Protein AF-A0A653YLA0-F1 (afdb_monomer_lite)

pLDDT: mean 80.97, std 13.24, range [28.98, 95.25]

Structure (mmCIF, N/CA/C/O backbone):
data_AF-A0A653YLA0-F1
#
_entry.id   AF-A0A653YLA0-F1
#
loop_
_atom_site.group_PDB
_atom_site.id
_atom_site.type_symbol
_atom_site.label_atom_id
_atom_site.label_alt_id
_atom_site.label_comp_id
_atom_site.label_asym_id
_atom_site.label_entity_id
_atom_site.label_seq_id
_atom_site.pdbx_PDB_ins_code
_atom_site.Cartn_x
_atom_site.Cartn_y
_atom_site.Cartn_z
_atom_site.occupancy
_atom_site.B_iso_or_equiv
_atom_site.auth_seq_id
_atom_site.auth_comp_id
_atom_site.auth_asym_id
_atom_site.auth_atom_id
_atom_site.pdbx_PDB_model_num
ATOM 1 N N . MET A 1 1 ? 9.230 -1.797 23.290 1.00 28.98 1 MET A N 1
ATOM 2 C CA . MET A 1 1 ? 7.857 -2.165 23.690 1.00 28.98 1 MET A CA 1
ATOM 3 C C . MET A 1 1 ? 6.966 -1.762 22.535 1.00 28.98 1 MET A C 1
ATOM 5 O O . MET A 1 1 ? 6.991 -0.592 22.195 1.00 28.98 1 MET A O 1
ATOM 9 N N . ALA A 1 2 ? 6.322 -2.711 21.862 1.00 34.69 2 ALA A N 1
ATOM 10 C CA . ALA A 1 2 ? 5.414 -2.425 20.755 1.00 34.69 2 ALA A CA 1
ATOM 11 C C . ALA A 1 2 ? 4.029 -2.865 21.219 1.00 34.69 2 ALA A C 1
ATOM 13 O O . ALA A 1 2 ? 3.790 -4.064 21.345 1.00 34.69 2 ALA A O 1
ATOM 14 N N . GLY A 1 3 ? 3.195 -1.891 21.580 1.00 41.34 3 GLY A N 1
ATOM 15 C CA . GLY A 1 3 ? 1.786 -2.137 21.858 1.00 41.34 3 GLY A CA 1
ATOM 16 C C . GLY A 1 3 ? 0.996 -2.263 20.561 1.00 41.34 3 GLY A C 1
ATOM 17 O O . GLY A 1 3 ? 1.581 -2.405 19.484 1.00 41.34 3 GLY A O 1
ATOM 18 N N . LEU A 1 4 ? -0.329 -2.189 20.661 1.00 51.47 4 LEU A N 1
ATOM 19 C CA . LEU A 1 4 ? -1.233 -2.119 19.519 1.00 51.47 4 LEU A CA 1
ATOM 20 C C . LEU A 1 4 ? -0.954 -0.851 18.683 1.00 51.47 4 LEU A C 1
ATOM 22 O O . LEU A 1 4 ? -1.628 0.160 18.822 1.00 51.47 4 LEU A O 1
ATOM 26 N N . HIS A 1 5 ? 0.054 -0.883 17.811 1.00 55.62 5 HIS A N 1
ATOM 27 C CA . HIS A 1 5 ? 0.252 0.118 16.761 1.00 55.62 5 HIS A CA 1
ATOM 28 C C . HIS A 1 5 ? -0.634 -0.255 15.571 1.00 55.62 5 HIS A C 1
ATOM 30 O O . HIS A 1 5 ? -0.153 -0.598 14.492 1.00 55.62 5 HIS A O 1
ATOM 36 N N . GLN A 1 6 ? -1.942 -0.299 15.811 1.00 63.12 6 GLN A N 1
ATOM 37 C CA . GLN A 1 6 ? -2.927 -0.496 14.764 1.00 63.12 6 GLN A CA 1
ATOM 38 C C . GLN A 1 6 ? -3.347 0.875 14.250 1.00 63.12 6 GLN A C 1
ATOM 40 O O . GLN A 1 6 ? -3.771 1.729 15.022 1.00 63.12 6 GLN A O 1
ATOM 45 N N . VAL A 1 7 ? -3.209 1.084 12.944 1.00 62.97 7 VAL A N 1
ATOM 46 C CA . VAL A 1 7 ? -3.753 2.274 12.289 1.00 62.97 7 VAL A CA 1
ATOM 47 C C . VAL A 1 7 ? -5.270 2.102 12.215 1.00 62.97 7 VAL A C 1
ATOM 49 O O . VAL A 1 7 ? -5.765 1.085 11.721 1.00 62.97 7 VAL A O 1
ATOM 52 N N . GLU A 1 8 ? -6.007 3.067 12.754 1.00 67.69 8 GLU A N 1
ATOM 53 C CA . GLU A 1 8 ? -7.468 3.096 12.781 1.00 67.69 8 GLU A CA 1
ATOM 54 C C . GLU A 1 8 ? -7.955 4.463 12.292 1.00 67.69 8 GLU A C 1
ATOM 56 O O . GLU A 1 8 ? -7.364 5.491 12.622 1.00 67.69 8 GLU A O 1
ATOM 61 N N . ALA A 1 9 ? -9.054 4.478 11.531 1.00 63.97 9 ALA A N 1
ATOM 62 C CA . ALA A 1 9 ? -9.704 5.725 11.135 1.00 63.97 9 ALA A CA 1
ATOM 63 C C . ALA A 1 9 ? -10.141 6.525 12.376 1.00 63.97 9 ALA A C 1
ATOM 65 O O . ALA A 1 9 ? -10.556 5.948 13.381 1.00 63.97 9 ALA A O 1
ATOM 66 N N . GLY A 1 10 ? -10.088 7.855 12.294 1.00 56.69 10 GLY A N 1
ATOM 67 C CA . GLY A 1 10 ? -10.503 8.743 13.385 1.00 56.69 10 GLY A CA 1
ATOM 68 C C . GLY A 1 10 ? -9.421 9.090 14.414 1.00 56.69 10 GLY A C 1
ATOM 69 O O . GLY A 1 10 ? -9.687 9.922 15.280 1.00 56.69 10 GLY A O 1
ATOM 70 N N . HIS A 1 11 ? -8.203 8.546 14.305 1.00 55.03 11 HIS A N 1
ATOM 71 C CA . HIS A 1 11 ? -7.049 9.081 15.032 1.00 55.03 11 HIS A CA 1
ATOM 72 C C . HIS A 1 11 ? -6.478 10.300 14.296 1.00 55.03 11 HIS A C 1
ATOM 74 O O . HIS A 1 11 ? -6.117 10.234 13.125 1.00 55.03 11 HIS A O 1
ATOM 80 N N . THR A 1 12 ? -6.421 11.441 14.980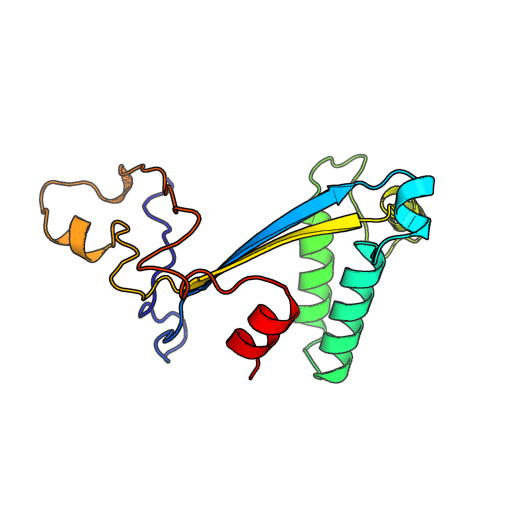 1.00 49.50 12 THR A N 1
ATOM 81 C CA . THR A 1 12 ? -5.868 12.693 14.447 1.00 49.50 12 THR A CA 1
ATOM 82 C C . THR A 1 12 ? -4.450 12.918 14.954 1.00 49.50 12 THR A C 1
ATOM 84 O O . THR A 1 12 ? -4.279 13.261 16.123 1.00 49.50 12 THR A O 1
ATOM 87 N N . GLU A 1 13 ? -3.449 12.834 14.076 1.00 54.34 13 GLU A N 1
ATOM 88 C CA . GLU A 1 13 ? -2.133 13.446 14.337 1.00 54.34 13 GLU A CA 1
ATOM 89 C C . GLU A 1 13 ? -2.062 14.906 13.837 1.00 54.34 13 GLU A C 1
ATOM 91 O O . GLU A 1 13 ? -1.288 15.698 14.368 1.00 54.34 13 GLU A O 1
ATOM 96 N N . SER A 1 14 ? -2.904 15.304 12.869 1.00 55.53 14 SER A N 1
ATOM 97 C CA . SER A 1 14 ? -2.788 16.587 12.141 1.00 55.53 14 SER A CA 1
ATOM 98 C C . SER A 1 14 ? -4.059 17.458 12.090 1.00 55.53 14 SER A C 1
ATOM 100 O O . SER A 1 14 ? -4.079 18.476 11.401 1.00 55.53 14 SER A O 1
ATOM 102 N N . GLY A 1 15 ? -5.104 17.121 12.856 1.00 54.00 15 GLY A N 1
ATOM 103 C CA . GLY A 1 15 ? -6.268 17.994 13.098 1.00 54.00 15 GLY A CA 1
ATOM 104 C C . GLY A 1 15 ? -7.525 17.725 12.261 1.00 54.00 15 GLY A C 1
ATOM 105 O O . GLY A 1 15 ? -8.612 18.069 12.717 1.00 54.00 15 GLY A O 1
ATOM 106 N N . GLU A 1 16 ? -7.429 17.045 11.114 1.00 59.25 16 GLU A N 1
ATOM 107 C CA . GLU A 1 16 ? -8.598 16.507 10.398 1.00 59.25 16 GLU A CA 1
ATOM 108 C C . GLU A 1 16 ? -8.694 14.990 10.615 1.00 59.25 16 GLU A C 1
ATOM 110 O O . GLU A 1 16 ? -7.701 14.293 10.398 1.00 59.25 16 GLU A O 1
ATOM 115 N N . PRO A 1 17 ? -9.852 14.447 11.038 1.00 64.19 17 PRO A N 1
ATOM 116 C CA . PRO A 1 17 ? -10.002 13.010 11.231 1.00 64.19 17 PRO A CA 1
ATOM 117 C C . PRO A 1 17 ? -9.799 12.262 9.916 1.00 64.19 17 PRO A C 1
ATOM 119 O O . PRO A 1 17 ? -10.447 12.585 8.917 1.00 64.19 17 PRO A O 1
ATOM 122 N N . GLU A 1 18 ? -8.961 11.227 9.919 1.00 66.94 18 GLU A N 1
ATOM 123 C CA . GLU A 1 18 ? -8.873 10.298 8.794 1.00 66.94 18 GLU A CA 1
ATOM 124 C C . GLU A 1 18 ? -10.239 9.635 8.575 1.00 66.94 18 GLU A C 1
ATOM 126 O O . GLU A 1 18 ? -10.737 8.903 9.432 1.00 66.94 18 GLU A O 1
ATOM 131 N N . ARG A 1 19 ? -10.875 9.928 7.433 1.00 70.38 19 ARG A N 1
ATOM 132 C CA . ARG A 1 19 ? -12.259 9.501 7.141 1.00 70.38 19 ARG A CA 1
ATOM 133 C C . ARG A 1 19 ? -12.346 8.189 6.373 1.00 70.38 19 ARG A C 1
ATOM 135 O O . ARG A 1 19 ? -13.418 7.597 6.309 1.00 70.38 19 ARG A O 1
ATOM 142 N N . ARG A 1 20 ? -11.254 7.774 5.731 1.00 80.50 20 ARG A N 1
ATOM 143 C CA . ARG A 1 20 ? -11.195 6.577 4.890 1.00 80.50 20 ARG A CA 1
ATOM 144 C C . ARG A 1 20 ? -9.940 5.802 5.237 1.00 80.50 20 ARG A C 1
ATOM 146 O O . ARG A 1 20 ? -8.843 6.335 5.117 1.00 80.50 20 ARG A O 1
ATOM 153 N N . PHE A 1 21 ? -10.122 4.555 5.646 1.00 85.81 21 PHE A N 1
ATOM 154 C CA . PHE A 1 21 ? -9.027 3.655 5.961 1.00 85.81 21 PHE A CA 1
ATOM 155 C C . PHE A 1 21 ? -9.135 2.432 5.057 1.00 85.81 21 PHE A C 1
ATOM 157 O O . PHE A 1 21 ? -10.097 1.668 5.137 1.00 85.81 21 PHE A O 1
ATOM 164 N N . TYR A 1 22 ? -8.150 2.274 4.177 1.00 90.31 22 TYR A N 1
ATOM 165 C CA . TYR A 1 22 ? -8.084 1.163 3.241 1.00 90.31 22 TYR A CA 1
ATOM 166 C C . TYR A 1 22 ? -6.852 0.306 3.504 1.00 90.31 22 TYR A C 1
ATOM 168 O O . TYR A 1 22 ? -5.777 0.822 3.805 1.00 90.31 22 TYR A O 1
ATOM 176 N N . LEU A 1 23 ? -6.990 -1.003 3.300 1.00 90.81 23 LEU A N 1
ATOM 177 C CA . LEU A 1 23 ? -5.859 -1.920 3.224 1.00 90.81 23 LEU A CA 1
ATOM 178 C C . LEU A 1 23 ? -5.661 -2.368 1.775 1.00 90.81 23 LEU A C 1
ATOM 180 O O . LEU A 1 23 ? -6.428 -3.177 1.249 1.00 90.81 23 LEU A O 1
ATOM 184 N N . ALA A 1 24 ? -4.604 -1.864 1.141 1.00 92.12 24 ALA A N 1
ATOM 185 C CA . ALA A 1 24 ? -4.172 -2.327 -0.171 1.00 92.12 24 ALA A CA 1
ATOM 186 C C . ALA A 1 24 ? -3.286 -3.575 -0.033 1.00 92.12 24 ALA A C 1
ATOM 188 O O . ALA A 1 24 ? -2.287 -3.576 0.684 1.00 92.12 24 ALA A O 1
ATOM 189 N N . SER A 1 25 ? -3.639 -4.641 -0.747 1.00 91.06 25 SER A N 1
ATOM 190 C CA . SER A 1 25 ? -2.877 -5.884 -0.838 1.00 91.06 25 SER A CA 1
ATOM 191 C C . SER A 1 25 ? -2.550 -6.169 -2.300 1.00 91.06 25 SER A C 1
ATOM 193 O O . SER A 1 25 ? -3.439 -6.443 -3.109 1.00 91.06 25 SER A O 1
ATOM 195 N N . ILE A 1 26 ? -1.265 -6.085 -2.643 1.00 91.25 26 ILE A N 1
ATOM 196 C CA . ILE A 1 26 ? -0.768 -6.229 -4.012 1.00 91.25 26 ILE A CA 1
ATOM 197 C C . ILE A 1 26 ? 0.216 -7.395 -4.052 1.00 91.25 26 ILE A C 1
ATOM 199 O O . ILE A 1 26 ? 1.229 -7.398 -3.355 1.00 91.25 26 ILE A O 1
ATOM 203 N N . GLY A 1 27 ? -0.094 -8.392 -4.874 1.00 91.12 27 GLY A N 1
ATOM 204 C CA . GLY A 1 27 ? 0.784 -9.519 -5.150 1.00 91.12 27 GLY A CA 1
ATOM 205 C C . GLY A 1 27 ? 1.597 -9.264 -6.406 1.00 91.12 27 GLY A C 1
ATOM 206 O O . GLY A 1 27 ? 1.029 -8.986 -7.463 1.00 91.12 27 GLY A O 1
ATOM 207 N N . LEU A 1 28 ? 2.915 -9.410 -6.310 1.00 89.94 28 LEU A N 1
ATOM 208 C CA . LEU A 1 28 ? 3.822 -9.311 -7.449 1.00 89.94 28 LEU A CA 1
ATOM 209 C C . LEU A 1 28 ? 4.343 -10.698 -7.822 1.00 89.94 28 LEU A C 1
ATOM 211 O O . LEU A 1 28 ? 4.776 -11.458 -6.957 1.00 89.94 28 LEU A O 1
ATOM 215 N N . ALA A 1 29 ? 4.322 -11.016 -9.114 1.00 89.69 29 ALA A N 1
ATOM 216 C CA . ALA A 1 29 ? 4.912 -12.228 -9.661 1.00 89.69 29 ALA A CA 1
ATOM 217 C C . ALA A 1 29 ? 6.153 -11.887 -10.483 1.00 89.69 29 ALA A C 1
ATOM 219 O O . ALA A 1 29 ? 6.145 -10.969 -11.308 1.00 89.69 29 ALA A O 1
ATOM 220 N N . TRP A 1 30 ? 7.211 -12.667 -10.271 1.00 87.50 30 TRP A N 1
ATOM 221 C CA . TRP A 1 30 ? 8.364 -12.673 -11.161 1.00 87.50 30 TRP A CA 1
ATOM 222 C C . TRP A 1 30 ? 7.990 -13.394 -12.443 1.00 87.50 30 TRP A C 1
ATOM 224 O O . TRP A 1 30 ? 7.392 -14.471 -12.402 1.00 87.50 30 TRP A O 1
ATOM 234 N N . LEU A 1 31 ? 8.376 -12.814 -13.571 1.00 80.44 31 LEU A N 1
ATOM 235 C CA . LEU A 1 31 ? 8.165 -13.427 -14.870 1.00 80.44 31 LEU A CA 1
ATOM 236 C C . LEU A 1 31 ? 9.492 -13.900 -15.445 1.00 80.44 31 LEU A C 1
ATOM 238 O O . LEU A 1 31 ? 10.507 -13.204 -15.382 1.00 80.44 31 LEU A O 1
ATOM 242 N N . SER A 1 32 ? 9.479 -15.099 -16.023 1.00 79.75 32 SER A N 1
ATOM 243 C CA . SER A 1 32 ? 10.571 -15.528 -16.892 1.00 79.75 32 SER A CA 1
ATOM 244 C C . SER A 1 32 ? 10.600 -14.670 -18.170 1.00 79.75 32 SER A C 1
ATOM 246 O O . SER A 1 32 ? 9.569 -14.097 -18.539 1.00 79.75 32 SER A O 1
ATOM 248 N N . PRO A 1 33 ? 11.744 -14.584 -18.876 1.00 74.31 33 PRO A N 1
ATOM 249 C CA . PRO A 1 33 ? 11.862 -13.771 -20.088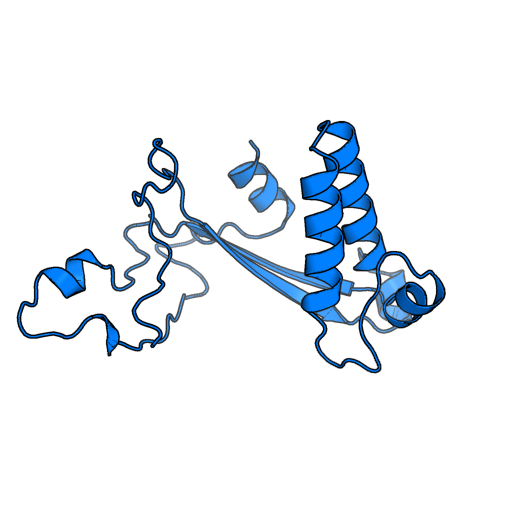 1.00 74.31 33 PRO A CA 1
ATOM 250 C C . PRO A 1 33 ? 10.767 -14.044 -21.130 1.00 74.31 33 PRO A C 1
ATOM 252 O O . PRO A 1 33 ? 10.191 -13.105 -21.663 1.00 74.31 33 PRO A O 1
ATOM 255 N N . SER A 1 34 ? 10.392 -15.310 -21.339 1.00 76.44 34 SER A N 1
ATOM 256 C CA . SER A 1 34 ? 9.332 -15.688 -22.283 1.00 76.44 34 SER A CA 1
ATOM 257 C C . SER A 1 34 ? 7.925 -15.269 -21.840 1.00 76.44 34 SER A C 1
ATOM 259 O O . SER A 1 34 ? 7.066 -15.034 -22.681 1.00 76.44 34 SER A O 1
ATOM 261 N N . GLN A 1 35 ? 7.668 -15.154 -20.534 1.00 77.62 35 GLN A N 1
ATOM 262 C CA . GLN A 1 35 ? 6.385 -14.669 -20.006 1.00 77.62 35 GLN A CA 1
ATOM 263 C C . GLN A 1 35 ? 6.288 -13.141 -20.030 1.00 77.62 35 GLN A C 1
ATOM 265 O O . GLN A 1 35 ? 5.186 -12.591 -20.100 1.00 77.62 35 GLN A O 1
ATOM 270 N N . ALA A 1 36 ? 7.430 -12.454 -19.948 1.00 74.56 36 ALA A N 1
ATOM 271 C CA . ALA A 1 36 ? 7.490 -10.999 -19.987 1.00 74.56 36 ALA A CA 1
ATOM 272 C C . ALA A 1 36 ? 7.124 -10.435 -21.371 1.00 74.56 36 ALA A C 1
ATOM 274 O O . ALA A 1 36 ? 6.569 -9.344 -21.444 1.00 74.56 36 ALA A O 1
ATOM 275 N N . GLU A 1 37 ? 7.363 -11.186 -22.451 1.00 71.94 37 GLU A N 1
ATOM 276 C CA . GLU A 1 37 ? 7.031 -10.773 -23.826 1.00 71.94 37 GLU A CA 1
ATOM 277 C C . GLU A 1 37 ? 5.520 -10.707 -24.103 1.00 71.94 37 GLU A C 1
ATOM 279 O O . GLU A 1 37 ? 5.083 -9.971 -24.985 1.00 71.94 37 GLU A O 1
ATOM 284 N N . THR A 1 38 ? 4.707 -11.454 -23.352 1.00 70.25 38 THR A N 1
ATOM 285 C CA . THR A 1 38 ? 3.260 -11.587 -23.599 1.00 70.25 38 THR A CA 1
ATOM 286 C C . THR A 1 38 ? 2.387 -10.962 -22.511 1.00 70.25 38 THR A C 1
ATOM 288 O O . THR A 1 38 ? 1.164 -11.065 -22.582 1.00 70.25 38 THR A O 1
ATOM 291 N N . SER A 1 39 ? 2.988 -10.354 -21.486 1.00 73.25 39 SER A N 1
ATOM 292 C CA . SER A 1 39 ? 2.281 -9.831 -20.310 1.00 73.25 39 SER A CA 1
ATOM 293 C C . SER A 1 39 ? 2.512 -8.332 -20.152 1.00 73.25 39 SER A C 1
ATOM 295 O O . SER A 1 39 ? 3.570 -7.817 -20.504 1.00 73.25 39 SER A O 1
ATOM 297 N N . ALA A 1 40 ? 1.551 -7.622 -19.556 1.00 80.56 40 ALA A N 1
ATOM 298 C CA . ALA A 1 40 ? 1.808 -6.271 -19.068 1.00 80.56 40 ALA A CA 1
ATOM 299 C C . ALA A 1 40 ? 2.798 -6.363 -17.897 1.00 80.56 40 ALA A C 1
ATOM 301 O O . ALA A 1 40 ? 2.463 -6.895 -16.836 1.00 80.56 40 ALA A O 1
ATOM 302 N N . THR A 1 41 ? 4.026 -5.894 -18.112 1.00 87.69 41 THR A N 1
ATOM 303 C CA . THR A 1 41 ? 5.095 -5.944 -17.111 1.00 87.69 41 THR A CA 1
ATOM 304 C C . THR A 1 41 ? 5.603 -4.556 -16.773 1.00 87.69 41 THR A C 1
ATOM 306 O O . THR A 1 41 ? 5.479 -3.619 -17.560 1.00 87.69 41 THR A O 1
ATOM 309 N N . PHE A 1 42 ? 6.185 -4.427 -15.588 1.00 87.31 42 PHE A N 1
ATOM 310 C CA . PHE A 1 42 ? 6.874 -3.219 -15.161 1.00 87.31 42 PHE A CA 1
ATOM 311 C C . PHE A 1 42 ? 8.125 -3.581 -14.362 1.00 87.31 42 PHE A C 1
ATOM 313 O O . PHE A 1 42 ? 8.265 -4.696 -13.856 1.00 87.31 42 PHE A O 1
ATOM 320 N N . LYS A 1 43 ? 9.048 -2.628 -14.257 1.00 86.94 43 LYS A N 1
ATOM 321 C CA . LYS A 1 43 ? 10.226 -2.727 -13.392 1.00 86.94 43 LYS A CA 1
ATOM 322 C C . LYS A 1 43 ? 10.003 -1.862 -12.158 1.00 86.94 43 LYS A C 1
ATOM 324 O O . LYS A 1 43 ? 9.425 -0.783 -12.265 1.00 86.94 43 LYS A O 1
ATOM 329 N N . LEU A 1 44 ? 10.494 -2.302 -11.000 1.00 83.75 44 LEU A N 1
ATOM 330 C CA . LEU A 1 44 ? 10.402 -1.513 -9.764 1.00 83.75 44 LEU A CA 1
ATOM 331 C C . LEU A 1 44 ? 11.177 -0.192 -9.865 1.00 83.75 44 LEU A C 1
ATOM 333 O O . LEU A 1 44 ? 10.709 0.825 -9.366 1.00 83.75 44 LEU A O 1
ATOM 337 N N . SER A 1 45 ? 12.311 -0.191 -10.569 1.00 85.44 45 SER A N 1
ATOM 338 C CA . SER A 1 45 ? 13.070 1.020 -10.904 1.00 85.44 45 SER A CA 1
ATOM 339 C C . SER A 1 45 ? 12.229 2.026 -11.689 1.00 85.44 45 SER A C 1
ATOM 341 O O . SER A 1 45 ? 12.130 3.176 -11.281 1.00 85.44 45 SER A O 1
ATOM 343 N N . ALA A 1 46 ? 11.549 1.574 -12.746 1.00 87.31 46 ALA A N 1
ATOM 344 C CA . ALA A 1 46 ? 10.665 2.415 -13.549 1.00 87.31 46 ALA A CA 1
ATOM 345 C C . ALA A 1 46 ? 9.456 2.936 -12.751 1.00 87.31 46 ALA A C 1
ATOM 347 O O . ALA A 1 46 ? 9.012 4.060 -12.973 1.00 87.31 46 ALA A O 1
ATOM 348 N N . LEU A 1 47 ? 8.935 2.148 -11.801 1.00 87.88 47 LEU A N 1
ATOM 349 C CA . LEU A 1 47 ? 7.896 2.613 -10.880 1.00 87.88 47 LEU A CA 1
ATOM 350 C C . LEU A 1 47 ? 8.429 3.733 -9.974 1.00 87.88 47 LEU A C 1
ATOM 352 O O . LEU A 1 47 ? 7.784 4.770 -9.855 1.00 87.88 47 LEU A O 1
ATOM 356 N N . ALA A 1 48 ? 9.609 3.559 -9.378 1.00 88.94 48 ALA A N 1
ATOM 357 C CA . ALA A 1 48 ? 10.240 4.593 -8.562 1.00 88.94 48 ALA A CA 1
ATOM 358 C C . ALA A 1 48 ? 10.526 5.872 -9.373 1.00 88.94 48 ALA A C 1
ATOM 360 O O . ALA A 1 48 ? 10.197 6.963 -8.909 1.00 88.94 48 ALA A O 1
ATOM 361 N N . ASP A 1 49 ? 11.019 5.741 -10.610 1.00 90.94 49 ASP A N 1
ATOM 362 C CA . ASP A 1 49 ? 11.208 6.872 -11.526 1.00 90.94 49 ASP A CA 1
ATOM 363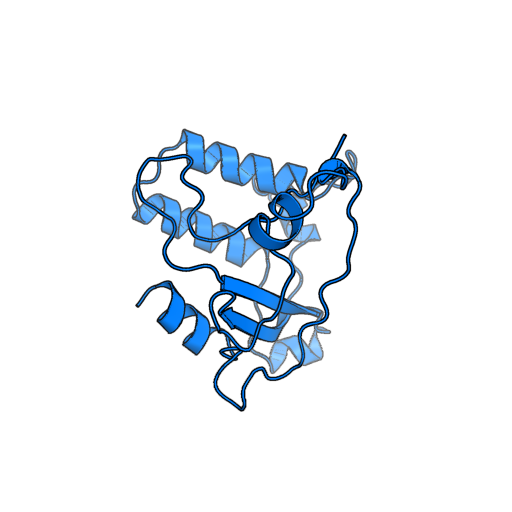 C C . ASP A 1 49 ? 9.876 7.596 -11.806 1.00 90.94 49 ASP A C 1
ATOM 365 O O . ASP A 1 49 ? 9.825 8.824 -11.781 1.00 90.94 49 ASP A O 1
ATOM 369 N N . SER A 1 50 ? 8.780 6.853 -12.017 1.00 91.00 50 SER A N 1
ATOM 370 C CA . SER A 1 50 ? 7.451 7.448 -12.221 1.00 91.00 50 SER A CA 1
ATOM 371 C C . SER A 1 50 ? 6.947 8.200 -10.988 1.00 91.00 50 SER A C 1
ATOM 373 O O . SER A 1 50 ? 6.434 9.304 -11.122 1.00 91.00 50 SER A O 1
ATOM 375 N N . ILE A 1 51 ? 7.161 7.662 -9.782 1.00 91.38 51 ILE A N 1
ATOM 376 C CA . ILE A 1 51 ? 6.776 8.332 -8.534 1.00 91.38 51 ILE A CA 1
ATOM 377 C C . ILE A 1 51 ? 7.575 9.628 -8.367 1.00 91.38 51 ILE A C 1
ATOM 379 O O . ILE A 1 51 ? 6.999 10.662 -8.048 1.00 91.38 51 ILE A O 1
ATOM 383 N N . LEU A 1 52 ? 8.885 9.602 -8.624 1.00 93.06 52 LEU A N 1
ATOM 384 C CA . LEU A 1 52 ? 9.731 10.797 -8.561 1.00 93.06 52 LEU A CA 1
ATOM 385 C C . LEU A 1 52 ? 9.316 11.860 -9.585 1.00 93.06 52 LEU A C 1
ATOM 387 O O . LEU A 1 52 ? 9.326 13.055 -9.272 1.00 93.06 52 LEU A O 1
ATOM 391 N N . ALA A 1 53 ? 8.935 11.439 -10.792 1.00 94.19 53 ALA A N 1
ATOM 392 C CA . ALA A 1 53 ? 8.400 12.339 -11.805 1.00 94.19 53 ALA A CA 1
ATOM 393 C C . ALA A 1 53 ? 7.099 12.999 -11.322 1.00 94.19 53 ALA A C 1
ATOM 395 O O . ALA A 1 53 ? 7.006 14.224 -11.349 1.00 94.19 53 ALA A O 1
ATOM 396 N N . GLU A 1 54 ? 6.155 12.222 -10.784 1.00 92.81 54 GLU A N 1
ATOM 397 C CA . GLU A 1 54 ? 4.899 12.746 -10.230 1.00 92.81 54 GLU A CA 1
ATOM 398 C C . GLU A 1 54 ? 5.132 13.684 -9.037 1.00 92.81 54 GLU A C 1
ATOM 400 O O . GLU A 1 54 ? 4.532 14.754 -8.971 1.00 92.81 54 GLU A O 1
ATOM 405 N N . MET A 1 55 ? 6.055 13.358 -8.125 1.00 94.38 55 MET A N 1
ATOM 406 C CA . MET A 1 55 ? 6.437 14.250 -7.019 1.00 94.38 55 MET A CA 1
ATOM 407 C C . MET A 1 55 ? 6.994 15.583 -7.527 1.00 94.38 55 MET A C 1
ATOM 409 O O . MET A 1 55 ? 6.715 16.633 -6.950 1.00 94.38 55 MET A O 1
ATOM 413 N N . THR A 1 56 ? 7.766 15.549 -8.614 1.00 91.69 56 THR A N 1
ATOM 414 C CA . THR A 1 56 ? 8.307 16.757 -9.246 1.00 91.69 56 THR A CA 1
ATOM 415 C C . THR A 1 56 ? 7.192 17.577 -9.892 1.00 91.69 56 THR A C 1
ATOM 417 O O . THR A 1 56 ? 7.132 18.788 -9.695 1.00 91.69 56 THR A O 1
ATOM 420 N N . THR A 1 57 ? 6.284 16.930 -10.627 1.00 94.69 57 THR A N 1
ATOM 421 C CA . THR A 1 57 ? 5.119 17.574 -11.252 1.00 94.69 57 THR A CA 1
ATOM 422 C C . THR A 1 57 ? 4.166 18.180 -10.223 1.00 94.69 57 THR A C 1
ATOM 424 O O . THR A 1 57 ? 3.616 19.249 -10.464 1.00 94.69 57 THR A O 1
ATOM 427 N N . ALA A 1 58 ? 4.004 17.535 -9.069 1.00 93.69 58 ALA A N 1
ATOM 428 C CA . ALA A 1 58 ? 3.204 18.026 -7.951 1.00 93.69 58 ALA A CA 1
ATOM 429 C C . ALA A 1 58 ? 3.932 19.071 -7.078 1.00 93.69 58 ALA A C 1
ATOM 431 O O . ALA A 1 58 ? 3.403 19.458 -6.038 1.00 93.69 58 ALA A O 1
ATOM 432 N N . GLU A 1 59 ? 5.132 19.512 -7.476 1.00 95.25 59 GLU A N 1
ATOM 433 C CA . GLU A 1 59 ? 5.948 20.509 -6.767 1.00 95.25 59 GLU A CA 1
ATOM 434 C C . GLU A 1 59 ? 6.213 20.149 -5.291 1.00 95.25 59 GLU A C 1
ATOM 436 O O . GLU A 1 59 ? 6.303 21.010 -4.411 1.00 95.25 59 GLU A O 1
ATOM 441 N N . ILE A 1 60 ? 6.358 18.852 -5.003 1.00 94.81 60 ILE A N 1
ATOM 442 C CA . ILE A 1 60 ? 6.683 18.360 -3.664 1.00 94.81 60 ILE A CA 1
ATOM 443 C C . ILE A 1 60 ? 8.072 18.862 -3.244 1.00 94.81 60 ILE A C 1
ATOM 445 O O . ILE A 1 60 ? 9.002 18.957 -4.050 1.00 94.81 60 ILE A O 1
ATOM 449 N N . SER A 1 61 ? 8.226 19.179 -1.953 1.00 95.25 61 SER A N 1
ATOM 450 C CA . SER A 1 61 ? 9.477 19.725 -1.418 1.00 95.25 61 SER A CA 1
ATOM 451 C C . SER A 1 61 ? 10.673 18.799 -1.676 1.00 95.25 61 SER A C 1
ATOM 453 O O . SER A 1 61 ? 10.567 17.573 -1.581 1.00 95.25 61 SER A O 1
ATOM 455 N N . GLN A 1 62 ? 11.837 19.392 -1.956 1.00 92.94 62 GLN A N 1
ATOM 456 C CA . GLN A 1 62 ? 13.068 18.635 -2.207 1.00 92.94 62 GLN A CA 1
ATOM 457 C C . GLN A 1 62 ? 13.491 17.790 -0.998 1.00 92.94 62 GLN A C 1
ATOM 459 O O . GLN A 1 62 ? 14.019 16.695 -1.179 1.00 92.94 62 GLN A O 1
ATOM 464 N N . ASP A 1 63 ? 13.187 18.242 0.220 1.00 94.44 63 ASP A N 1
ATOM 465 C CA . ASP A 1 63 ? 13.444 17.480 1.445 1.00 94.44 63 ASP A CA 1
ATOM 466 C C . ASP A 1 63 ? 12.605 16.192 1.491 1.00 94.44 63 ASP A C 1
ATOM 468 O O . ASP A 1 63 ? 13.113 15.125 1.836 1.00 94.44 63 ASP A O 1
ATOM 472 N N . THR A 1 64 ? 11.333 16.251 1.079 1.00 92.94 64 THR A N 1
ATOM 473 C CA . THR A 1 64 ? 10.458 15.069 0.983 1.00 92.94 64 THR A CA 1
ATOM 474 C C . THR A 1 64 ? 10.915 14.112 -0.119 1.00 92.94 64 THR A C 1
ATOM 476 O O . THR A 1 64 ? 10.895 12.897 0.075 1.00 92.94 64 THR A O 1
ATOM 479 N N . VAL A 1 65 ? 11.359 14.640 -1.263 1.00 92.75 65 VAL A N 1
ATOM 480 C CA . VAL A 1 65 ? 11.931 13.832 -2.353 1.00 92.75 65 VAL A CA 1
ATOM 481 C C . VAL A 1 65 ? 13.199 13.109 -1.882 1.00 92.75 65 VAL A C 1
ATOM 483 O O . VAL A 1 65 ? 13.333 11.901 -2.081 1.00 92.75 65 VAL A O 1
ATOM 486 N N . ALA A 1 66 ? 14.105 13.817 -1.204 1.00 91.12 66 ALA A N 1
ATOM 487 C CA . ALA A 1 66 ? 15.325 13.237 -0.650 1.00 91.12 66 ALA A CA 1
ATOM 488 C C . ALA A 1 66 ? 15.020 12.162 0.405 1.00 91.12 66 ALA A C 1
ATOM 490 O O . ALA A 1 66 ? 15.629 11.090 0.392 1.00 91.12 66 ALA A O 1
ATOM 491 N N . TRP A 1 67 ? 14.039 12.415 1.276 1.00 92.06 67 TRP A N 1
ATOM 492 C CA . TRP A 1 67 ? 13.565 11.432 2.247 1.00 92.06 67 TRP A CA 1
ATOM 493 C C . TRP A 1 67 ? 13.032 10.163 1.571 1.00 92.06 67 TRP A C 1
ATOM 495 O O . TRP A 1 67 ? 13.392 9.063 1.982 1.00 92.06 67 TRP A O 1
ATOM 505 N N . PHE A 1 68 ? 12.235 10.291 0.508 1.00 90.56 68 PHE A N 1
ATOM 506 C CA . PHE A 1 68 ? 11.705 9.138 -0.224 1.00 90.56 68 PHE A CA 1
ATOM 507 C C . PHE A 1 68 ? 12.824 8.270 -0.824 1.00 90.56 68 PHE A C 1
ATOM 509 O O . PHE A 1 68 ? 12.811 7.046 -0.675 1.00 90.56 68 PHE A O 1
ATOM 516 N N . ILE A 1 69 ? 13.835 8.892 -1.440 1.00 89.00 69 ILE A N 1
ATOM 517 C CA . ILE A 1 69 ? 15.010 8.186 -1.980 1.00 89.00 69 ILE A CA 1
ATOM 518 C C . ILE A 1 69 ? 15.760 7.443 -0.870 1.00 89.00 69 ILE A C 1
ATOM 520 O O . ILE A 1 69 ? 16.121 6.275 -1.034 1.00 89.00 69 ILE A O 1
ATOM 524 N N . GLN A 1 70 ? 15.961 8.099 0.273 1.00 86.81 70 GLN A N 1
ATOM 525 C CA . GLN A 1 70 ? 16.623 7.493 1.422 1.00 86.81 70 GLN A CA 1
ATOM 526 C C . GLN A 1 70 ? 15.815 6.313 1.987 1.00 86.81 70 GLN A C 1
ATOM 528 O O . GLN A 1 70 ? 16.381 5.251 2.241 1.00 86.81 70 GLN A O 1
ATOM 533 N N . ALA A 1 71 ? 14.494 6.449 2.108 1.00 86.38 71 ALA A N 1
ATOM 534 C CA . ALA A 1 71 ? 13.618 5.381 2.581 1.00 86.38 71 ALA A CA 1
ATOM 535 C C . ALA A 1 71 ? 13.667 4.142 1.667 1.00 86.38 71 ALA A C 1
ATOM 537 O O . ALA A 1 71 ? 13.729 3.014 2.157 1.00 86.38 71 ALA A O 1
ATOM 538 N N . MET A 1 72 ? 13.717 4.329 0.340 1.00 84.94 72 MET A N 1
ATOM 539 C CA . MET A 1 72 ? 13.896 3.217 -0.607 1.00 84.94 72 MET A CA 1
ATOM 540 C C . MET A 1 72 ? 15.214 2.470 -0.384 1.00 84.94 72 MET A C 1
ATOM 542 O O . MET A 1 72 ? 15.249 1.241 -0.461 1.00 84.94 72 MET A O 1
ATOM 546 N N . ARG A 1 73 ? 16.291 3.204 -0.087 1.00 81.00 73 ARG A N 1
ATOM 547 C CA . ARG A 1 73 ? 17.608 2.627 0.201 1.00 81.00 73 ARG A CA 1
ATOM 548 C C . ARG A 1 73 ? 17.607 1.813 1.497 1.00 81.00 73 ARG A C 1
ATOM 550 O O . ARG A 1 73 ? 18.211 0.745 1.563 1.00 81.00 73 ARG A O 1
ATOM 557 N N . GLU A 1 74 ? 16.912 2.300 2.520 1.00 79.62 74 GLU A N 1
ATOM 558 C CA . GLU A 1 74 ? 16.826 1.660 3.838 1.00 79.62 74 GLU A CA 1
ATOM 559 C C . GLU A 1 74 ? 15.938 0.410 3.850 1.00 79.62 74 GLU A C 1
ATOM 561 O O . GLU A 1 74 ? 16.174 -0.511 4.633 1.00 79.62 74 GLU A O 1
ATOM 566 N N . TYR A 1 75 ? 14.953 0.319 2.954 1.00 68.44 75 TYR A N 1
ATOM 567 C CA . TYR A 1 75 ? 14.032 -0.820 2.892 1.00 68.44 75 TYR A CA 1
ATOM 568 C C . TYR A 1 75 ? 14.696 -2.138 2.419 1.00 68.44 75 TYR A C 1
ATOM 570 O O . TYR A 1 75 ? 14.098 -3.208 2.521 1.00 68.44 75 TYR A O 1
ATOM 578 N N . GLY A 1 76 ? 15.951 -2.102 1.950 1.00 56.78 76 GLY A N 1
ATOM 579 C CA . GLY A 1 76 ? 16.693 -3.251 1.409 1.00 56.78 76 GLY A CA 1
ATOM 580 C C . GLY A 1 76 ? 17.908 -3.689 2.233 1.00 56.78 76 GLY A C 1
ATOM 581 O O . GLY A 1 76 ? 18.958 -3.932 1.647 1.00 56.78 76 GLY A O 1
ATOM 582 N N . THR A 1 77 ? 17.792 -3.755 3.565 1.00 48.16 77 THR A N 1
ATOM 583 C CA . THR A 1 77 ? 18.886 -3.981 4.538 1.00 48.16 77 THR A CA 1
ATOM 584 C C . THR A 1 77 ? 19.688 -5.286 4.353 1.00 48.16 77 THR A C 1
ATOM 586 O O . THR A 1 77 ? 19.603 -6.228 5.134 1.00 48.16 77 THR A O 1
ATOM 589 N N . ASP A 1 78 ? 20.582 -5.289 3.368 1.00 56.00 78 ASP A N 1
ATOM 590 C CA . ASP A 1 78 ? 21.931 -5.839 3.488 1.00 56.00 78 ASP A CA 1
ATOM 591 C C . ASP A 1 78 ? 22.912 -4.691 3.168 1.00 56.00 78 ASP A C 1
ATOM 593 O O . ASP A 1 78 ? 22.922 -4.200 2.034 1.00 56.00 78 ASP A O 1
ATOM 597 N N . PRO A 1 79 ? 23.728 -4.221 4.133 1.00 51.22 79 PRO A N 1
ATOM 598 C CA . PRO A 1 79 ? 24.644 -3.094 3.937 1.00 51.22 79 PRO A CA 1
ATOM 599 C C . PRO A 1 79 ? 25.688 -3.312 2.826 1.00 51.22 79 PRO A C 1
ATOM 601 O O . PRO A 1 79 ? 26.324 -2.347 2.412 1.00 51.22 79 PRO A O 1
ATOM 604 N N . ASN A 1 80 ? 25.841 -4.535 2.303 1.00 53.84 80 ASN A N 1
ATOM 605 C CA . ASN A 1 80 ? 26.744 -4.842 1.189 1.00 53.84 80 ASN A CA 1
ATOM 606 C C . ASN A 1 80 ? 26.045 -5.018 -0.175 1.00 53.84 80 ASN A C 1
ATOM 608 O O . ASN A 1 80 ? 26.731 -5.211 -1.180 1.00 53.84 80 ASN A O 1
ATOM 612 N N . ARG A 1 81 ? 24.704 -4.996 -0.235 1.00 58.88 81 ARG A N 1
ATOM 613 C CA . ARG A 1 81 ? 23.905 -5.239 -1.457 1.00 58.88 81 ARG A CA 1
ATOM 614 C C . ARG A 1 81 ? 22.607 -4.418 -1.503 1.00 58.88 81 ARG A C 1
ATOM 616 O O . ARG A 1 81 ? 21.610 -4.882 -2.042 1.00 58.88 81 ARG A O 1
ATOM 623 N N . GLY A 1 82 ? 22.591 -3.212 -0.945 1.00 64.69 82 GLY A N 1
ATOM 624 C CA . GLY A 1 82 ? 21.397 -2.361 -0.944 1.00 64.69 82 GLY A CA 1
ATOM 625 C C . GLY A 1 82 ? 21.005 -1.860 -2.339 1.00 64.69 82 GLY A C 1
ATOM 626 O O . GLY A 1 82 ? 21.862 -1.611 -3.189 1.00 64.69 82 GLY A O 1
ATOM 627 N N . TYR A 1 83 ? 19.702 -1.696 -2.565 1.00 74.75 83 TYR A N 1
ATOM 628 C CA . TYR A 1 83 ? 19.190 -0.924 -3.696 1.00 74.75 83 TYR A CA 1
ATOM 629 C C . TYR A 1 83 ? 19.535 0.555 -3.488 1.00 74.75 83 TYR A C 1
ATOM 631 O O . TYR A 1 83 ? 19.157 1.133 -2.472 1.00 74.75 83 TYR A O 1
ATOM 639 N N . ASP A 1 84 ? 20.242 1.168 -4.434 1.00 80.88 84 ASP A N 1
ATOM 640 C CA . ASP A 1 84 ? 20.460 2.613 -4.464 1.00 80.88 84 ASP A CA 1
ATOM 641 C C . ASP A 1 84 ? 19.832 3.162 -5.739 1.00 80.88 84 ASP A C 1
ATOM 643 O O . ASP A 1 84 ? 20.281 2.893 -6.852 1.00 80.88 84 ASP A O 1
ATOM 647 N N . HIS A 1 85 ? 18.756 3.925 -5.569 1.00 83.81 85 HIS A N 1
ATOM 648 C CA . HIS A 1 85 ? 18.045 4.507 -6.692 1.00 83.81 85 HIS A CA 1
ATOM 649 C C . HIS A 1 85 ? 18.831 5.651 -7.341 1.00 83.81 85 HIS A C 1
ATOM 651 O O . HIS A 1 85 ? 18.416 6.133 -8.374 1.00 83.81 85 HIS A O 1
ATOM 657 N N . THR A 1 86 ? 19.950 6.125 -6.813 1.00 82.06 86 THR A N 1
ATOM 658 C CA . THR A 1 86 ? 20.774 7.141 -7.493 1.00 82.06 86 THR A CA 1
ATOM 659 C C . THR A 1 86 ? 21.953 6.539 -8.260 1.00 82.06 86 THR A C 1
ATOM 661 O O . THR A 1 86 ? 22.520 7.205 -9.124 1.00 82.06 86 THR A O 1
ATOM 664 N N . ASP A 1 87 ? 22.269 5.265 -8.015 1.00 83.06 87 ASP A N 1
ATOM 665 C CA . ASP A 1 87 ? 23.334 4.520 -8.686 1.00 83.06 87 ASP A CA 1
ATOM 666 C C . ASP A 1 87 ? 22.770 3.631 -9.810 1.00 83.06 87 ASP A C 1
ATOM 668 O O . ASP A 1 87 ? 21.942 2.742 -9.590 1.00 83.06 87 ASP A O 1
ATOM 672 N N . ILE A 1 88 ? 23.238 3.859 -11.038 1.00 73.19 88 ILE A N 1
ATOM 673 C CA . ILE A 1 88 ? 22.781 3.135 -12.227 1.00 73.19 88 ILE A CA 1
ATOM 674 C C . ILE A 1 88 ? 23.158 1.648 -12.188 1.00 73.19 88 ILE A C 1
ATOM 676 O O . ILE A 1 88 ? 22.350 0.801 -12.574 1.00 73.19 88 ILE A O 1
ATOM 680 N N . ASP A 1 89 ? 24.338 1.316 -11.663 1.00 73.12 89 ASP A N 1
ATOM 681 C CA . ASP A 1 89 ? 24.819 -0.063 -11.601 1.00 73.12 89 ASP A CA 1
ATOM 682 C C . ASP A 1 89 ? 24.031 -0.850 -10.551 1.00 73.12 89 ASP A C 1
ATOM 684 O O . ASP A 1 89 ? 23.636 -1.997 -10.787 1.00 73.12 89 ASP A O 1
ATOM 688 N N . SER A 1 90 ? 23.706 -0.201 -9.427 1.00 73.06 90 SER A N 1
ATOM 689 C CA . SER A 1 90 ? 22.787 -0.750 -8.430 1.00 73.06 90 SER A CA 1
ATOM 690 C C . SER A 1 90 ? 21.400 -0.981 -9.032 1.00 73.06 90 SER A C 1
ATOM 692 O O . SER A 1 90 ? 20.888 -2.098 -8.959 1.00 73.06 90 SER A O 1
ATOM 694 N N . ARG A 1 91 ? 20.812 0.009 -9.724 1.00 73.19 91 ARG A N 1
ATOM 695 C CA . ARG A 1 91 ? 19.493 -0.129 -10.375 1.00 73.19 91 ARG A CA 1
ATOM 696 C C . ARG A 1 91 ? 19.421 -1.330 -11.321 1.00 73.19 91 ARG A C 1
ATOM 698 O O . ARG A 1 91 ? 18.444 -2.078 -11.267 1.00 73.19 91 ARG A O 1
ATOM 705 N N . HIS A 1 92 ? 20.452 -1.557 -12.138 1.00 75.94 92 HIS A N 1
ATOM 706 C CA . HIS A 1 92 ? 20.473 -2.654 -13.110 1.00 75.94 92 HIS A CA 1
ATOM 707 C C . HIS A 1 92 ? 20.368 -4.052 -12.474 1.00 75.94 92 HIS A C 1
ATOM 709 O O . HIS A 1 92 ? 19.799 -4.964 -13.079 1.00 75.94 92 HIS A O 1
ATOM 715 N N . LEU A 1 93 ? 20.843 -4.237 -11.238 1.00 70.56 93 LEU A N 1
ATOM 716 C CA . LEU A 1 93 ? 20.727 -5.513 -10.517 1.00 70.56 93 LEU A CA 1
ATOM 717 C C . LEU A 1 93 ? 19.278 -5.846 -10.115 1.00 70.56 93 LEU A C 1
ATOM 719 O O . LEU A 1 93 ? 18.933 -7.021 -9.940 1.00 70.56 93 LEU A O 1
ATOM 723 N N . TYR A 1 94 ? 18.427 -4.822 -10.021 1.00 74.31 94 TYR A N 1
ATOM 724 C CA . TYR A 1 94 ? 17.025 -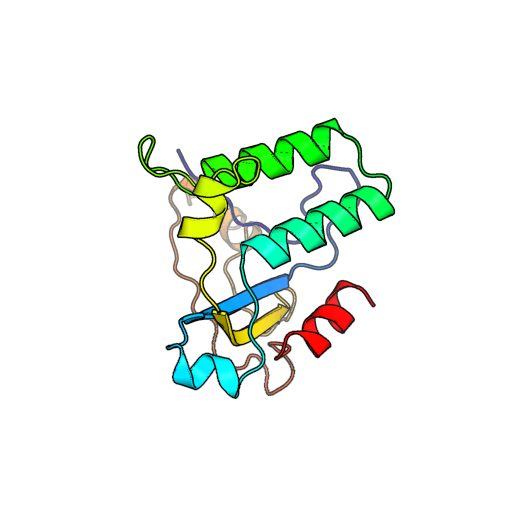4.903 -9.600 1.00 74.31 94 TYR A CA 1
ATOM 725 C C . TYR A 1 94 ? 16.032 -4.708 -10.755 1.00 74.31 94 TYR A C 1
ATOM 727 O O . TYR A 1 94 ? 14.818 -4.672 -10.552 1.00 74.31 94 TYR A O 1
ATOM 735 N N . ASP A 1 95 ? 16.537 -4.660 -11.985 1.00 79.12 95 ASP A N 1
ATOM 736 C CA . ASP A 1 95 ? 15.820 -4.293 -13.208 1.00 79.12 95 ASP A CA 1
ATOM 737 C C . ASP A 1 95 ? 15.030 -5.463 -13.824 1.00 79.12 95 ASP A C 1
ATOM 739 O O . ASP A 1 95 ? 14.993 -5.677 -15.040 1.00 79.12 95 ASP A O 1
ATOM 743 N N . ARG A 1 96 ? 14.411 -6.267 -12.960 1.00 83.75 96 ARG A N 1
ATOM 744 C CA . ARG A 1 96 ? 13.663 -7.468 -13.342 1.00 83.75 96 ARG A CA 1
ATOM 745 C C . ARG A 1 96 ? 12.207 -7.120 -13.668 1.00 83.75 96 ARG A C 1
ATOM 747 O O . ARG A 1 96 ? 11.640 -6.256 -12.998 1.00 83.75 96 ARG A O 1
ATOM 754 N N . PRO A 1 97 ? 11.586 -7.786 -14.659 1.00 87.94 97 PRO A N 1
ATOM 755 C CA . PRO A 1 97 ? 10.182 -7.570 -14.973 1.00 87.94 97 PRO A CA 1
ATOM 756 C C . PRO A 1 97 ? 9.278 -8.255 -13.944 1.00 87.94 97 PRO A C 1
ATOM 758 O O . PRO A 1 97 ? 9.438 -9.436 -13.620 1.00 87.94 97 PRO A O 1
ATOM 761 N N . PHE A 1 98 ? 8.288 -7.506 -13.477 1.00 88.81 98 PHE A N 1
ATOM 762 C CA . PHE A 1 98 ? 7.218 -7.970 -12.610 1.00 88.81 98 PHE A CA 1
ATOM 763 C C . PHE A 1 98 ? 5.877 -7.842 -13.317 1.00 88.81 98 PHE A C 1
ATOM 765 O O . PHE A 1 98 ? 5.663 -6.924 -14.109 1.00 88.81 98 PHE A O 1
ATOM 772 N N . ALA A 1 99 ? 4.954 -8.732 -12.970 1.00 91.00 99 ALA A N 1
ATOM 773 C CA . ALA A 1 99 ? 3.535 -8.546 -13.227 1.00 91.00 99 ALA A CA 1
ATOM 774 C C . ALA A 1 99 ? 2.759 -8.522 -11.913 1.00 91.00 99 ALA A C 1
ATOM 776 O O . ALA A 1 99 ? 3.164 -9.115 -10.909 1.00 91.00 99 ALA A O 1
ATOM 777 N N . ILE A 1 100 ? 1.619 -7.843 -11.934 1.00 91.06 100 ILE A N 1
ATOM 778 C CA . ILE A 1 100 ? 0.681 -7.841 -10.817 1.00 91.06 100 ILE A CA 1
ATOM 779 C C . ILE A 1 100 ? -0.107 -9.147 -10.879 1.00 91.06 100 ILE A C 1
ATOM 781 O O . ILE A 1 100 ? -0.884 -9.364 -11.805 1.00 91.06 100 ILE A O 1
ATOM 785 N N . ALA A 1 101 ? 0.110 -10.023 -9.901 1.00 91.50 101 ALA A N 1
ATOM 786 C CA . ALA A 1 101 ? -0.604 -11.290 -9.777 1.00 91.50 101 ALA A CA 1
ATOM 787 C C . ALA A 1 101 ? -2.025 -11.078 -9.243 1.00 91.50 101 ALA A C 1
ATOM 789 O O . ALA A 1 101 ? -2.972 -11.717 -9.691 1.00 91.50 101 ALA A O 1
ATOM 790 N N . PHE A 1 102 ? -2.168 -10.166 -8.282 1.00 92.12 102 PHE A N 1
ATOM 791 C CA . PHE A 1 102 ? -3.454 -9.706 -7.778 1.00 92.12 102 PHE A CA 1
ATOM 792 C C . PHE A 1 102 ? -3.307 -8.304 -7.190 1.00 92.12 102 PHE A C 1
ATOM 794 O O . PHE A 1 102 ? -2.234 -7.924 -6.721 1.00 92.12 102 PHE A O 1
ATOM 801 N N . ALA A 1 103 ? -4.406 -7.560 -7.160 1.00 93.94 103 ALA A N 1
ATOM 802 C CA . ALA A 1 103 ? -4.514 -6.317 -6.413 1.00 93.94 103 ALA A CA 1
ATOM 803 C C . ALA A 1 103 ? -5.900 -6.267 -5.771 1.00 93.94 103 ALA A C 1
ATOM 805 O O . ALA A 1 103 ? -6.902 -6.454 -6.462 1.00 93.94 103 ALA A O 1
ATOM 806 N N . ARG A 1 104 ? -5.941 -6.061 -4.456 1.00 94.94 104 ARG A N 1
ATOM 807 C CA . ARG A 1 104 ? -7.158 -5.984 -3.645 1.00 94.94 104 ARG A CA 1
ATOM 808 C C . ARG A 1 104 ? -7.076 -4.748 -2.757 1.00 94.94 104 ARG A C 1
ATOM 810 O O . ARG A 1 104 ? -6.029 -4.507 -2.162 1.00 94.94 104 ARG A O 1
ATOM 817 N N . LEU A 1 105 ? -8.161 -4.000 -2.642 1.00 94.69 105 LEU A N 1
ATOM 818 C CA . LEU A 1 105 ? -8.293 -2.884 -1.712 1.00 94.69 105 LEU A CA 1
ATOM 819 C C . LEU A 1 105 ? -9.476 -3.161 -0.795 1.00 94.69 105 LEU A C 1
ATOM 821 O O . LEU A 1 105 ? -10.621 -3.137 -1.247 1.00 94.69 105 LEU A O 1
ATOM 825 N N . TYR A 1 106 ? -9.187 -3.446 0.471 1.00 93.44 106 TYR A N 1
ATOM 826 C CA . TYR A 1 106 ? -10.218 -3.638 1.479 1.00 93.44 106 TYR A CA 1
ATOM 827 C C . TYR A 1 106 ? -10.623 -2.296 2.068 1.00 93.44 106 TYR A C 1
ATOM 829 O O . TYR A 1 106 ? -9.760 -1.552 2.538 1.00 93.44 106 TYR A O 1
ATOM 837 N N . ASP A 1 107 ? -11.922 -2.012 2.075 1.00 91.88 107 ASP A N 1
ATOM 838 C CA . ASP A 1 107 ? -12.469 -0.953 2.918 1.00 91.88 107 ASP A CA 1
ATOM 839 C C . ASP A 1 107 ? -12.519 -1.471 4.352 1.00 91.88 107 ASP A C 1
ATOM 841 O O . ASP A 1 107 ? -13.263 -2.400 4.671 1.00 91.88 107 ASP A O 1
ATOM 845 N N . MET A 1 108 ? -11.676 -0.903 5.208 1.00 89.00 108 MET A N 1
ATOM 846 C CA . MET A 1 108 ? -11.564 -1.324 6.598 1.00 89.00 108 MET A CA 1
ATOM 847 C C . MET A 1 108 ? -12.618 -0.650 7.485 1.00 89.00 108 MET A C 1
ATOM 849 O O . MET A 1 108 ? -12.650 -0.947 8.676 1.00 89.00 108 MET A O 1
ATOM 853 N N . ALA A 1 109 ? -13.448 0.251 6.954 1.00 86.69 109 ALA A N 1
ATOM 854 C CA . ALA A 1 109 ? -14.620 0.798 7.637 1.00 86.69 109 ALA A CA 1
ATOM 855 C C . ALA A 1 109 ? -15.901 -0.012 7.359 1.00 86.69 109 ALA A C 1
ATOM 857 O O . ALA A 1 109 ? -16.927 0.232 7.996 1.00 86.69 109 ALA A O 1
ATOM 858 N N . ASP A 1 110 ? -15.854 -0.977 6.436 1.00 87.69 110 ASP A N 1
ATOM 859 C CA . ASP A 1 110 ? -16.964 -1.887 6.161 1.00 87.69 110 ASP A CA 1
ATOM 860 C C . ASP A 1 110 ? -17.363 -2.658 7.441 1.00 87.69 110 ASP A C 1
ATOM 862 O O . ASP A 1 110 ? -16.510 -3.319 8.042 1.00 87.69 110 ASP A O 1
ATOM 866 N N . PRO A 1 111 ? -18.645 -2.631 7.861 1.00 86.88 111 PRO A N 1
ATOM 867 C CA . PRO A 1 111 ? -19.130 -3.376 9.027 1.00 86.88 111 PRO A CA 1
ATOM 868 C C . PRO A 1 111 ? -18.898 -4.895 8.966 1.00 86.88 111 PRO A C 1
ATOM 870 O O . PRO A 1 111 ? -18.901 -5.566 10.002 1.00 86.88 111 PRO A O 1
ATOM 873 N N . GLY A 1 112 ? -18.713 -5.459 7.770 1.00 87.94 112 GLY A N 1
ATOM 874 C CA . GLY A 1 112 ? -18.319 -6.850 7.572 1.00 87.94 112 GLY A CA 1
ATOM 875 C C . GLY A 1 112 ? -16.856 -7.133 7.936 1.00 87.94 112 GLY A C 1
ATOM 876 O O . GLY A 1 112 ? -16.516 -8.282 8.227 1.00 87.94 112 GLY A O 1
ATOM 877 N N . VAL A 1 113 ? -15.989 -6.113 7.973 1.00 89.19 113 VAL A N 1
ATOM 878 C CA . VAL A 1 113 ? -14.587 -6.220 8.408 1.00 89.19 113 VAL A CA 1
ATOM 879 C C . VAL A 1 113 ? -14.509 -6.075 9.928 1.00 89.19 113 VAL A C 1
ATOM 881 O O . VAL A 1 113 ? -14.219 -5.018 10.491 1.00 89.19 113 VAL A O 1
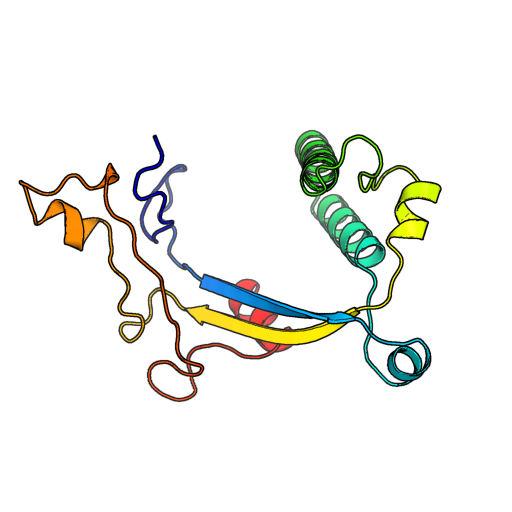ATOM 884 N N . GLN A 1 114 ? -14.757 -7.188 10.612 1.00 87.56 114 GLN A N 1
ATOM 885 C CA . GLN A 1 114 ? -14.738 -7.271 12.073 1.00 87.56 114 GLN A CA 1
ATOM 886 C C . GLN A 1 114 ? -13.314 -7.505 12.592 1.00 87.56 114 GLN A C 1
ATOM 888 O O . GLN A 1 114 ? -12.918 -8.629 12.902 1.00 87.56 114 GLN A O 1
ATOM 893 N N . VAL A 1 115 ? -12.521 -6.436 12.654 1.00 86.19 115 VAL A N 1
ATOM 894 C CA . VAL A 1 115 ? -11.206 -6.443 13.314 1.00 86.19 115 VAL A CA 1
ATOM 895 C C . VAL A 1 115 ? -11.309 -5.822 14.702 1.00 86.19 115 VAL A C 1
ATOM 897 O O . VAL A 1 115 ? -12.091 -4.897 14.898 1.00 86.19 115 VAL A O 1
ATOM 900 N N . MET A 1 116 ? -10.497 -6.316 15.639 1.00 84.19 116 MET A N 1
ATOM 901 C CA . MET A 1 116 ? -10.360 -5.717 16.968 1.00 84.19 116 MET A CA 1
ATOM 902 C C . MET A 1 116 ? -9.919 -4.259 16.825 1.00 84.19 116 MET A C 1
ATOM 904 O O . MET A 1 116 ? -8.987 -3.973 16.072 1.00 84.19 116 MET A O 1
ATOM 908 N N . ARG A 1 117 ? -10.612 -3.354 17.511 1.00 83.31 117 ARG A N 1
ATOM 909 C CA . ARG A 1 117 ? -10.304 -1.924 17.582 1.00 83.31 117 ARG A CA 1
ATOM 910 C C . ARG A 1 117 ? -9.814 -1.545 18.966 1.00 83.31 117 ARG A C 1
ATOM 912 O O . ARG A 1 117 ? -10.015 -2.270 19.940 1.00 83.31 117 ARG A O 1
ATOM 919 N N . SER A 1 118 ? -9.220 -0.367 19.062 1.00 80.00 118 SER A N 1
ATOM 920 C CA . SER A 1 118 ? -8.750 0.195 20.324 1.00 80.00 118 SER A CA 1
ATOM 921 C C . SER A 1 118 ? -9.888 0.312 21.351 1.00 80.00 118 SER A C 1
ATOM 923 O O . SER A 1 118 ? -9.703 -0.054 22.513 1.00 80.00 118 SER A O 1
ATOM 925 N N . ASP A 1 119 ? -11.095 0.691 20.919 1.00 82.50 119 ASP A N 1
ATOM 926 C CA . ASP A 1 119 ? -12.287 0.784 21.781 1.00 82.50 119 ASP A CA 1
ATOM 927 C C . ASP A 1 119 ? -12.743 -0.577 22.345 1.00 82.50 119 ASP A C 1
ATOM 929 O O . ASP A 1 119 ? -13.197 -0.668 23.494 1.00 82.50 119 ASP A O 1
ATOM 933 N N . ASP A 1 120 ? -12.551 -1.665 21.591 1.00 84.25 120 ASP A N 1
ATOM 934 C CA . ASP A 1 120 ? -12.845 -3.026 22.062 1.00 84.25 120 ASP A CA 1
ATOM 935 C C . ASP A 1 120 ? -11.905 -3.441 23.201 1.00 84.25 120 ASP A C 1
ATOM 937 O O . ASP A 1 120 ? -12.251 -4.279 24.030 1.00 84.25 120 ASP A O 1
ATOM 941 N N . VAL A 1 121 ? -10.709 -2.854 23.268 1.00 84.00 121 VAL A N 1
ATOM 942 C CA . VAL A 1 121 ? -9.707 -3.154 24.296 1.00 84.00 121 VAL A CA 1
ATOM 943 C C . VAL A 1 121 ? -9.855 -2.230 25.500 1.00 84.00 121 VAL A C 1
ATOM 945 O O . VAL A 1 121 ? -9.847 -2.705 26.634 1.00 84.00 121 VAL A O 1
ATOM 948 N N . VAL A 1 122 ? -10.027 -0.923 25.273 1.00 81.94 122 VAL A N 1
ATOM 949 C CA . VAL A 1 122 ? -10.169 0.092 26.335 1.00 81.94 122 VAL A CA 1
ATOM 950 C C . VAL A 1 122 ? -11.399 -0.168 27.207 1.00 81.94 122 VAL A C 1
ATOM 952 O O . VAL A 1 122 ? -11.389 0.119 28.404 1.00 81.94 122 VAL A O 1
ATOM 955 N N . SER A 1 123 ? -12.437 -0.786 26.644 1.00 85.50 123 SER A N 1
ATOM 956 C CA . SER A 1 123 ? -13.614 -1.236 27.393 1.00 85.50 123 SER A CA 1
ATOM 957 C C . SER A 1 123 ? -13.328 -2.354 28.417 1.00 85.50 123 SER A C 1
ATOM 959 O O . SER A 1 123 ? -14.193 -2.652 29.243 1.00 85.50 123 SER A O 1
ATOM 961 N N . HIS A 1 124 ? -12.116 -2.927 28.439 1.00 87.12 124 HIS A N 1
ATOM 962 C CA . HIS A 1 124 ? -11.694 -3.979 29.366 1.00 87.12 124 HIS A CA 1
ATOM 963 C C . HIS A 1 124 ? -10.585 -3.484 30.326 1.00 87.12 124 HIS A C 1
ATOM 965 O O . HIS A 1 124 ? -9.398 -3.636 30.035 1.00 87.12 124 HIS A O 1
ATOM 971 N N . PRO A 1 125 ? -10.932 -2.952 31.518 1.00 83.19 125 PRO A N 1
ATOM 972 C CA . PRO A 1 125 ? -10.012 -2.192 32.383 1.00 83.19 125 PRO A CA 1
ATOM 973 C C . PRO A 1 125 ? -8.870 -3.002 33.019 1.00 83.19 125 PRO A C 1
ATOM 975 O O . PRO A 1 125 ? -7.961 -2.422 33.606 1.00 83.19 125 PRO A O 1
ATOM 978 N N . PHE A 1 126 ? -8.908 -4.333 32.931 1.00 88.44 126 PHE A N 1
ATOM 979 C CA . PHE A 1 126 ? -7.854 -5.222 33.436 1.00 88.44 126 PHE A CA 1
ATOM 980 C C . PHE A 1 126 ? -7.002 -5.832 32.314 1.00 88.44 126 PHE A C 1
ATOM 982 O O . PHE A 1 126 ? -6.229 -6.756 32.563 1.00 88.44 126 PHE A O 1
ATOM 989 N N . THR A 1 127 ? -7.146 -5.328 31.088 1.00 83.06 127 THR A N 1
ATOM 990 C CA . THR A 1 127 ? -6.379 -5.764 29.922 1.00 83.06 127 THR A CA 1
ATOM 991 C C . THR A 1 127 ? -5.247 -4.783 29.656 1.00 83.06 127 THR A C 1
ATOM 993 O O . THR A 1 127 ? -5.475 -3.591 29.462 1.00 83.06 127 THR A O 1
ATOM 996 N N . ASP A 1 128 ? -4.017 -5.287 29.594 1.00 84.25 128 ASP A N 1
ATOM 997 C CA . ASP A 1 128 ? -2.894 -4.510 29.079 1.00 84.25 128 ASP A CA 1
ATOM 998 C C . ASP A 1 128 ? -2.940 -4.513 27.546 1.00 84.25 128 ASP A C 1
ATOM 1000 O O . ASP A 1 128 ? -2.554 -5.493 26.900 1.00 84.25 128 ASP A O 1
ATOM 1004 N N . ALA A 1 129 ? -3.399 -3.405 26.960 1.00 79.88 129 ALA A N 1
ATOM 1005 C CA . ALA A 1 129 ? -3.473 -3.220 25.511 1.00 79.88 129 ALA A CA 1
ATOM 1006 C C . ALA A 1 129 ? -2.119 -3.425 24.811 1.00 79.88 129 ALA A C 1
ATOM 1008 O O . ALA A 1 129 ? -2.072 -3.853 23.657 1.00 79.88 129 ALA A O 1
ATOM 1009 N N . SER A 1 130 ? -1.006 -3.165 25.506 1.00 79.38 130 SER A N 1
ATOM 1010 C CA . SER A 1 130 ? 0.333 -3.317 24.940 1.00 79.38 130 SER A CA 1
ATOM 1011 C C . SER A 1 130 ? 0.788 -4.775 24.812 1.00 79.38 130 SER A C 1
ATOM 1013 O O . SER A 1 130 ? 1.748 -5.064 24.100 1.00 79.38 130 SER A O 1
ATOM 1015 N N . SER A 1 131 ? 0.081 -5.701 25.464 1.00 82.38 131 SER A N 1
ATOM 1016 C CA . SER A 1 131 ? 0.366 -7.138 25.437 1.00 82.38 131 SER A CA 1
ATOM 1017 C C . SER A 1 131 ? -0.412 -7.903 24.357 1.00 82.38 131 SER A C 1
ATOM 1019 O O . SER A 1 131 ? -0.155 -9.089 24.127 1.00 82.38 131 SER A O 1
ATOM 1021 N N . LEU A 1 132 ? -1.365 -7.248 23.687 1.00 79.31 132 LEU A N 1
ATOM 1022 C CA . LEU A 1 132 ? -2.251 -7.897 22.729 1.00 79.31 132 LEU A CA 1
ATOM 1023 C C . LEU A 1 132 ? -1.547 -8.204 21.410 1.00 79.31 132 LEU A C 1
ATOM 1025 O O . LEU A 1 132 ? -0.914 -7.354 20.786 1.00 79.31 132 LEU A O 1
ATOM 1029 N N . ARG A 1 133 ? -1.727 -9.444 20.948 1.00 80.50 133 ARG A N 1
ATOM 1030 C CA . ARG A 1 133 ? -1.274 -9.901 19.637 1.00 80.50 133 ARG A CA 1
ATOM 1031 C C . ARG A 1 133 ? -2.361 -10.731 18.979 1.00 80.50 133 ARG A C 1
ATOM 1033 O O . ARG A 1 133 ? -2.822 -11.716 19.547 1.00 80.50 133 ARG A O 1
ATOM 1040 N N . PHE A 1 134 ? -2.719 -10.378 17.754 1.00 82.19 134 PHE A N 1
ATOM 1041 C CA . PHE A 1 134 ? -3.669 -11.132 16.943 1.00 82.19 134 PHE A CA 1
ATOM 1042 C C . PHE A 1 134 ? -3.205 -11.182 15.488 1.00 82.19 134 PHE A C 1
ATOM 1044 O O . PHE A 1 134 ? -2.259 -10.507 15.080 1.00 82.19 134 PHE A O 1
ATOM 1051 N N . ARG A 1 135 ? -3.863 -12.041 14.712 1.00 83.50 135 ARG A N 1
ATOM 1052 C CA . ARG A 1 135 ? -3.640 -12.203 13.278 1.00 83.50 135 ARG A CA 1
ATOM 1053 C C . ARG A 1 135 ? -4.939 -11.888 12.559 1.00 83.50 135 ARG A C 1
ATOM 1055 O O . ARG A 1 135 ? -5.942 -12.553 12.805 1.00 83.50 135 ARG A O 1
ATOM 1062 N N . ILE A 1 136 ? -4.898 -10.910 11.662 1.00 84.56 136 ILE A N 1
ATOM 1063 C CA . ILE A 1 136 ? -6.029 -10.590 10.795 1.00 84.56 136 ILE A CA 1
ATOM 1064 C C . ILE A 1 136 ? -6.074 -11.629 9.672 1.00 84.56 136 ILE A C 1
ATOM 1066 O O . ILE A 1 136 ? -5.072 -11.863 8.997 1.00 84.56 136 ILE A O 1
ATOM 1070 N N . ASN A 1 137 ? -7.233 -12.258 9.487 1.00 87.81 137 ASN A N 1
ATOM 1071 C CA . ASN A 1 137 ? -7.510 -13.130 8.349 1.00 87.81 137 ASN A CA 1
ATOM 1072 C C . ASN A 1 137 ? -8.660 -12.508 7.567 1.00 87.81 137 ASN A C 1
ATOM 1074 O O . ASN A 1 137 ? -9.811 -12.639 7.974 1.00 87.81 137 ASN A O 1
ATOM 1078 N N . LEU A 1 138 ? -8.340 -11.807 6.482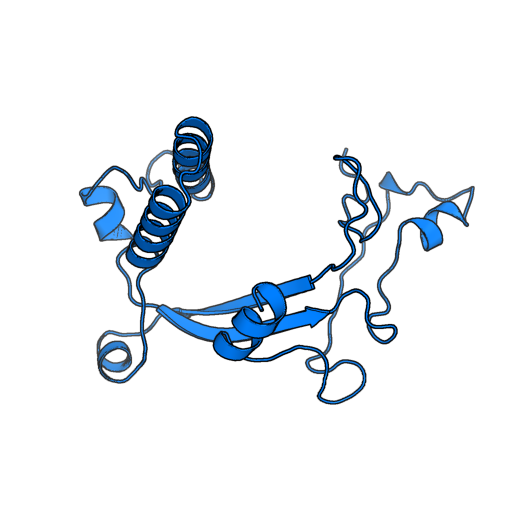 1.00 87.62 138 LEU A N 1
ATOM 1079 C CA . LEU A 1 138 ? -9.362 -11.262 5.597 1.00 87.62 138 LEU A CA 1
ATOM 1080 C C . LEU A 1 138 ? -9.767 -12.330 4.574 1.00 87.62 138 LEU A C 1
ATOM 1082 O O . LEU A 1 138 ? -8.877 -12.938 3.969 1.00 87.62 138 LEU A O 1
ATOM 1086 N N . PRO A 1 139 ? -11.073 -12.597 4.405 1.00 88.00 139 PRO A N 1
ATOM 1087 C CA . PRO A 1 139 ? -11.558 -13.482 3.354 1.00 88.00 139 PRO A CA 1
ATOM 1088 C C . PRO A 1 139 ? -11.363 -12.833 1.980 1.00 88.00 139 PRO A C 1
ATOM 1090 O O . PRO A 1 139 ? -11.218 -11.618 1.881 1.00 88.00 139 PRO A O 1
ATOM 1093 N N . ASP A 1 140 ? -11.436 -13.631 0.912 1.00 87.06 140 ASP A N 1
ATOM 1094 C CA . ASP A 1 140 ? -11.392 -13.112 -0.464 1.00 87.06 140 ASP A CA 1
ATOM 1095 C C . ASP A 1 140 ? -12.524 -12.119 -0.770 1.00 87.06 140 ASP A C 1
ATOM 1097 O O . ASP A 1 140 ? -12.393 -11.318 -1.693 1.00 87.06 140 ASP A O 1
ATOM 1101 N N . GLN A 1 141 ? -13.616 -12.192 -0.002 1.00 88.44 141 GLN A N 1
ATOM 1102 C CA . GLN A 1 141 ? -14.823 -11.387 -0.125 1.00 88.44 141 GLN A CA 1
ATOM 1103 C C . GLN A 1 141 ? -15.440 -11.130 1.254 1.00 88.44 141 GLN A C 1
ATOM 1105 O O . GLN A 1 141 ? -15.635 -12.055 2.046 1.00 88.44 141 GLN A O 1
ATOM 1110 N N . VAL A 1 142 ? -15.773 -9.874 1.528 1.00 87.00 142 VAL A N 1
ATOM 1111 C CA . VAL A 1 142 ? -16.440 -9.387 2.733 1.00 87.00 142 VAL A CA 1
ATOM 1112 C C . VAL A 1 142 ? -17.808 -8.850 2.323 1.00 87.00 142 VAL A C 1
ATOM 1114 O O . VAL A 1 142 ? -17.916 -7.979 1.466 1.00 87.00 142 VAL A O 1
ATOM 1117 N N . GLY A 1 143 ? -18.875 -9.398 2.911 1.00 75.81 143 GLY A N 1
ATOM 1118 C CA . GLY A 1 143 ? -20.241 -8.931 2.646 1.00 75.81 143 GLY A CA 1
ATOM 1119 C C . GLY A 1 143 ? -20.763 -9.185 1.220 1.00 75.81 143 GLY A C 1
ATOM 1120 O O . GLY A 1 143 ? -21.762 -8.582 0.835 1.00 75.81 143 GLY A O 1
ATOM 1121 N N . GLY A 1 144 ? -20.124 -10.070 0.444 1.00 79.19 144 GLY A N 1
ATOM 1122 C CA . GLY A 1 144 ? -20.427 -10.329 -0.971 1.00 79.19 144 GLY A CA 1
ATOM 1123 C C . GLY A 1 144 ? -19.324 -9.801 -1.896 1.00 79.19 144 GLY A C 1
ATOM 1124 O O . GLY A 1 144 ? -18.155 -9.815 -1.527 1.00 79.19 144 GLY A O 1
ATOM 1125 N N . ASP A 1 145 ? -19.686 -9.313 -3.085 1.00 74.88 145 ASP A N 1
ATOM 1126 C CA . ASP A 1 145 ? -18.723 -8.959 -4.147 1.00 74.88 145 ASP A CA 1
ATOM 1127 C C . ASP A 1 145 ? -18.185 -7.509 -4.081 1.00 74.88 145 ASP A C 1
ATOM 1129 O O . ASP A 1 145 ? -17.493 -7.069 -4.996 1.00 74.88 145 ASP A O 1
ATOM 1133 N N . PHE A 1 146 ? -18.509 -6.735 -3.037 1.00 82.81 146 PHE A N 1
ATOM 1134 C CA . PHE A 1 146 ? -18.202 -5.292 -2.982 1.00 82.81 146 PHE A CA 1
ATOM 1135 C C . PHE A 1 146 ? -16.872 -4.947 -2.300 1.00 82.81 146 PHE A C 1
ATOM 1137 O O . PHE A 1 146 ? -16.285 -3.904 -2.584 1.00 82.81 146 PHE A O 1
ATOM 1144 N N . ASN A 1 147 ? -16.399 -5.808 -1.401 1.00 90.69 147 ASN A N 1
ATOM 1145 C CA . ASN A 1 147 ? -15.175 -5.608 -0.639 1.00 90.69 147 ASN A CA 1
ATOM 1146 C C . ASN A 1 147 ? -14.385 -6.924 -0.662 1.00 90.69 147 ASN A C 1
ATOM 1148 O O . ASN A 1 147 ? -14.902 -7.934 -0.190 1.00 90.69 147 ASN A O 1
ATOM 1152 N N . PRO A 1 148 ? -13.171 -6.977 -1.226 1.00 93.94 148 PRO A N 1
ATOM 1153 C CA . PRO A 1 148 ? -12.348 -5.860 -1.683 1.00 93.94 148 PRO A CA 1
ATOM 1154 C C . PRO A 1 148 ? -12.698 -5.353 -3.090 1.00 93.94 148 PRO A C 1
ATOM 1156 O O . PRO A 1 148 ? -13.175 -6.101 -3.938 1.00 93.94 148 PRO A O 1
ATOM 1159 N N . THR A 1 149 ? -12.335 -4.100 -3.381 1.00 94.62 149 THR A N 1
ATOM 1160 C CA . THR A 1 149 ? -12.186 -3.636 -4.773 1.00 94.62 149 THR A CA 1
ATOM 1161 C C . THR A 1 149 ? -11.005 -4.369 -5.417 1.00 94.62 149 THR A C 1
ATOM 1163 O O . THR A 1 149 ? -9.923 -4.430 -4.826 1.00 94.62 149 THR A O 1
ATOM 1166 N N . VAL A 1 150 ? -11.186 -4.926 -6.619 1.00 93.81 150 VAL A N 1
ATOM 1167 C CA . VAL A 1 150 ? -10.183 -5.782 -7.277 1.00 93.81 150 VAL A CA 1
ATOM 1168 C C . VAL A 1 150 ? -9.616 -5.122 -8.533 1.00 93.81 150 VAL A C 1
ATOM 1170 O O . VAL A 1 150 ? -10.340 -4.678 -9.416 1.00 93.81 150 VAL A O 1
ATOM 1173 N N . GLY A 1 151 ? -8.289 -5.139 -8.651 1.00 92.00 151 GLY A N 1
ATOM 1174 C CA . GLY A 1 151 ? -7.565 -4.664 -9.829 1.00 92.00 151 GLY A CA 1
ATOM 1175 C C . GLY A 1 151 ? -7.141 -3.195 -9.746 1.00 92.00 151 GLY A C 1
ATOM 1176 O O . GLY A 1 151 ? -7.880 -2.329 -9.288 1.00 92.00 151 GLY A O 1
ATOM 1177 N N . MET A 1 152 ? -5.930 -2.905 -10.232 1.00 90.56 152 MET A N 1
ATOM 1178 C CA . MET A 1 152 ? -5.285 -1.594 -10.063 1.00 90.56 152 MET A CA 1
ATOM 1179 C C . MET A 1 152 ? -6.097 -0.415 -10.603 1.00 90.56 152 MET A C 1
ATOM 1181 O O . MET A 1 152 ? -6.101 0.639 -9.981 1.00 90.56 152 MET A O 1
ATOM 1185 N N . GLY A 1 153 ? -6.788 -0.583 -11.735 1.00 90.94 153 GLY A N 1
ATOM 1186 C CA . GLY A 1 153 ? -7.580 0.496 -12.333 1.00 90.94 153 GLY A CA 1
ATOM 1187 C C . GLY A 1 153 ? -8.750 0.930 -11.448 1.00 90.94 153 GLY A C 1
ATOM 1188 O O . GLY A 1 153 ? -8.927 2.121 -11.211 1.00 90.94 153 GLY A O 1
ATOM 1189 N N . GLN A 1 154 ? -9.505 -0.032 -10.908 1.00 92.00 154 GLN A N 1
ATOM 1190 C CA . GLN A 1 154 ? -10.606 0.263 -9.986 1.00 92.00 154 GLN A CA 1
ATOM 1191 C C . GLN A 1 154 ? -10.082 0.804 -8.655 1.00 92.00 154 GLN A C 1
ATOM 1193 O O . GLN A 1 154 ? -10.630 1.760 -8.124 1.00 92.00 154 GLN A O 1
ATOM 1198 N N . ILE A 1 155 ? -8.979 0.245 -8.148 1.00 93.38 155 ILE A N 1
ATOM 1199 C CA . ILE A 1 155 ? -8.324 0.730 -6.926 1.00 93.38 155 ILE A CA 1
ATOM 1200 C C . ILE A 1 155 ? -7.908 2.199 -7.069 1.00 93.38 155 ILE A C 1
ATOM 1202 O O . ILE A 1 155 ? -8.176 2.995 -6.171 1.00 93.38 155 ILE A O 1
ATOM 1206 N N . ALA A 1 156 ? -7.289 2.571 -8.193 1.00 90.19 156 ALA A N 1
ATOM 1207 C CA . ALA A 1 156 ? -6.883 3.948 -8.455 1.00 90.19 156 ALA A CA 1
ATOM 1208 C C . ALA A 1 156 ? -8.088 4.900 -8.478 1.00 90.19 156 ALA A C 1
ATOM 1210 O O . ALA A 1 156 ? -8.040 5.936 -7.823 1.00 90.19 156 ALA A O 1
ATOM 1211 N N . GLN A 1 157 ? -9.184 4.519 -9.144 1.00 91.12 157 GLN A N 1
ATOM 1212 C CA . GLN A 1 157 ? -10.433 5.293 -9.142 1.00 91.12 157 GLN A CA 1
ATOM 1213 C C . GLN A 1 157 ? -11.004 5.459 -7.727 1.00 91.12 157 GLN A C 1
ATOM 1215 O O . GLN A 1 157 ? -11.407 6.551 -7.346 1.00 91.12 157 GLN A O 1
ATOM 1220 N N . THR A 1 158 ? -10.991 4.406 -6.906 1.00 90.44 158 THR A N 1
ATOM 1221 C CA . THR A 1 158 ? -11.500 4.475 -5.527 1.00 90.44 158 THR A CA 1
ATOM 1222 C C . THR A 1 158 ? -10.682 5.421 -4.640 1.00 90.44 158 THR A C 1
ATOM 1224 O O . THR A 1 158 ? -11.252 6.128 -3.806 1.00 90.44 158 THR A O 1
ATOM 1227 N N . ILE A 1 159 ? -9.352 5.431 -4.791 1.00 86.62 159 ILE A N 1
ATOM 1228 C CA . ILE A 1 159 ? -8.449 6.221 -3.938 1.00 86.62 159 ILE A CA 1
ATOM 1229 C C . ILE A 1 159 ? -8.343 7.673 -4.415 1.00 86.62 159 ILE A C 1
ATOM 1231 O O . ILE A 1 159 ? -8.402 8.585 -3.592 1.00 86.62 159 ILE A O 1
ATOM 1235 N N . VAL A 1 160 ? -8.157 7.883 -5.719 1.00 83.19 160 VAL A N 1
ATOM 1236 C CA . VAL A 1 160 ? -7.817 9.194 -6.298 1.00 83.19 160 VAL A CA 1
ATOM 1237 C C . VAL A 1 160 ? -9.060 9.961 -6.765 1.00 83.19 160 VAL A C 1
ATOM 1239 O O . VAL A 1 160 ? -9.078 11.186 -6.652 1.00 83.19 160 VAL A O 1
ATOM 1242 N N . GLY A 1 161 ? -10.113 9.254 -7.197 1.00 70.88 161 GLY A N 1
ATOM 1243 C CA . GLY A 1 161 ? -11.311 9.830 -7.825 1.00 70.88 161 GLY A CA 1
ATOM 1244 C C . GLY A 1 161 ? -11.289 9.721 -9.342 1.00 70.88 161 GLY A C 1
ATOM 1245 O O . GLY A 1 161 ? -10.379 10.311 -9.961 1.00 70.88 161 GLY A O 1
#

Foldseek 3Di:
DAFPPDDDFQDDPPPDTRPFDKDKDWDKDFDDPVRLVVDPWDFPLVVLVVVLVVCVVVVPDPVVSVVVQVVQQVVQPDPVLTQRSVDPVSSVVRGGIMDTPWIWMFGCPPPQNDDDDPVNQVVPVPDDRGPDDDDRDDDPDGPPDPHIDIDDVRVCVVPPD

Secondary structure (DSSP, 8-state):
--------TT--SSSS-----EEEEEEEEE--HHHHTTS--EEHHHHHHHHHHHHHHTT--HHHHHHHHHHHHHTT--TTS---TT-HHHHHHT--EEEEEEEEEEETTSTT-----HHHHHT-TT--GGG--------S-BTTTTBSEESHHHHHHHHH-

Sequence (161 aa):
MAGLHQVEAGHTESGEPERRFYLASIGLAWLSPSQAETSATFKLSALADSILAEMTTAEISQDTVAWFIQAMREYGTDPNRGYDHTDIDSRHLYDRPFAIAFARLYDMADPGVQVMRSDDVVSHPFTDASSLRFRINLPDQVGGDFNPTVGMGQIAQTIVG

Radius of gyration: 19.69 Å; chains: 1; bounding box: 47×36×57 Å